Protein AF-A0A7V5C3P2-F1 (afdb_monomer_lite)

Radius of gyration: 13.72 Å; chains: 1; bounding box: 27×34×34 Å

Sequence (60 aa):
MRTEVRESAGAPRSFQPWRPVDEMVLRALVHSRVAEDEIARRLGRTVAEVRIHLERLGLL

Secondary structure (DSSP, 8-state):
-PPP---------------HHHHHHHHHHHHTT--HHHHHHHHT--HHHHHHHHHHHT--

pLDDT: mean 78.11, std 19.34, range [36.84, 92.88]

Foldseek 3Di:
DDDDDDDDDDDDDPPDDCDPVLVVVLVVCVVVVHDLCVN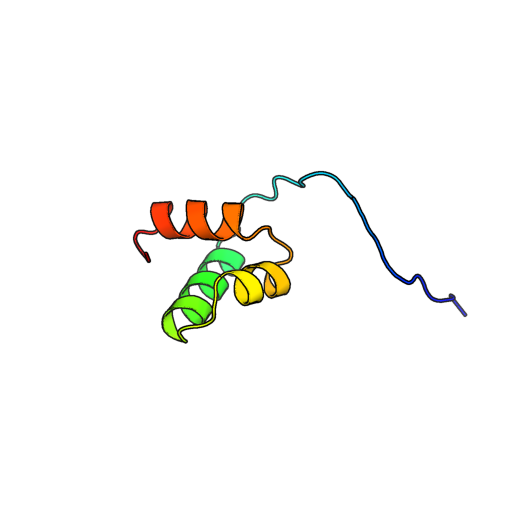CVVSVHDSVVSVVVCVVVVSD

Structure (mmCIF, N/CA/C/O backbone):
data_AF-A0A7V5C3P2-F1
#
_entry.id   AF-A0A7V5C3P2-F1
#
loop_
_atom_site.group_PDB
_atom_site.id
_atom_site.type_symbol
_atom_site.label_atom_id
_atom_site.label_alt_id
_atom_site.label_comp_id
_atom_site.label_asym_id
_atom_site.label_entity_id
_atom_site.label_seq_id
_atom_site.pdbx_PDB_ins_code
_atom_site.Cartn_x
_atom_site.Cartn_y
_atom_site.Cartn_z
_atom_site.occupancy
_atom_site.B_iso_or_equiv
_atom_site.auth_seq_id
_atom_site.auth_comp_id
_atom_site.auth_asym_id
_atom_site.auth_atom_id
_atom_site.pdbx_PDB_model_num
ATOM 1 N N . MET A 1 1 ? -11.485 -26.227 23.555 1.00 42.69 1 MET A N 1
ATOM 2 C CA . MET A 1 1 ? -12.115 -25.698 22.325 1.00 42.69 1 MET A CA 1
ATOM 3 C C . MET A 1 1 ? -12.252 -24.192 22.505 1.00 42.69 1 MET A C 1
ATOM 5 O O . MET A 1 1 ? -12.895 -23.797 23.465 1.00 42.69 1 MET A O 1
ATOM 9 N N . ARG A 1 2 ? -11.550 -23.357 21.726 1.00 36.84 2 ARG A N 1
ATOM 10 C CA . ARG A 1 2 ? -11.631 -21.888 21.852 1.00 36.84 2 ARG A CA 1
ATOM 11 C C . ARG A 1 2 ? -12.570 -21.352 20.773 1.00 36.84 2 ARG A C 1
ATOM 13 O O . ARG A 1 2 ? -12.378 -21.652 19.601 1.00 36.84 2 ARG A O 1
ATOM 20 N N . THR A 1 3 ? -13.591 -20.637 21.220 1.00 39.62 3 THR A N 1
ATOM 21 C CA . THR A 1 3 ? -14.641 -19.969 20.449 1.00 39.62 3 THR A CA 1
ATOM 22 C C . THR A 1 3 ? -14.125 -18.748 19.682 1.00 39.62 3 THR A C 1
ATOM 24 O O . THR A 1 3 ? -13.144 -18.122 20.079 1.00 39.62 3 THR A O 1
ATOM 27 N N . GLU A 1 4 ? -14.827 -18.453 18.589 1.00 44.50 4 GLU A N 1
ATOM 28 C CA . GLU A 1 4 ? -14.687 -17.334 17.650 1.00 44.50 4 GLU A CA 1
ATOM 29 C C . GLU A 1 4 ? -14.607 -15.942 18.296 1.00 44.50 4 GLU A C 1
ATOM 31 O O . GLU A 1 4 ? -15.226 -15.690 19.330 1.00 44.50 4 GLU A O 1
ATOM 36 N N . VAL A 1 5 ? -13.954 -15.001 17.602 1.00 45.25 5 VAL A N 1
ATOM 37 C CA . VAL A 1 5 ? -14.240 -13.566 17.747 1.00 45.25 5 VAL A CA 1
ATOM 38 C C . VAL A 1 5 ? -14.385 -12.951 16.351 1.00 45.25 5 VAL A C 1
ATOM 40 O O . VAL A 1 5 ? -13.421 -12.832 15.597 1.00 45.25 5 VAL A O 1
ATOM 43 N N . ARG A 1 6 ? -15.639 -12.615 16.025 1.00 43.38 6 ARG A N 1
ATOM 44 C CA . ARG A 1 6 ? -16.085 -11.700 14.964 1.00 43.38 6 ARG A CA 1
ATOM 45 C C . ARG A 1 6 ? -15.449 -10.319 15.137 1.00 43.38 6 ARG A C 1
ATOM 47 O O . ARG A 1 6 ? -15.251 -9.883 16.260 1.00 43.38 6 ARG A O 1
ATOM 54 N N . GLU A 1 7 ? -15.261 -9.631 14.012 1.00 46.91 7 GLU A N 1
ATOM 55 C CA . GLU A 1 7 ? -15.320 -8.167 13.873 1.00 46.91 7 GLU A CA 1
ATOM 56 C C . GLU A 1 7 ? -14.581 -7.334 14.938 1.00 46.91 7 GLU A C 1
ATOM 58 O O . GLU A 1 7 ? -15.139 -6.975 15.971 1.00 46.91 7 GLU A O 1
ATOM 63 N N . SER A 1 8 ? -13.367 -6.884 14.615 1.00 39.69 8 SER A N 1
ATOM 64 C CA . SER A 1 8 ? -12.750 -5.757 15.321 1.00 39.69 8 SER A CA 1
ATOM 65 C C . SER A 1 8 ? -12.880 -4.488 14.489 1.00 39.69 8 SER A C 1
ATOM 67 O O . SER A 1 8 ? -12.020 -4.156 13.674 1.00 39.69 8 SER A O 1
ATOM 69 N N . ALA A 1 9 ? -13.967 -3.760 14.727 1.00 46.84 9 ALA A N 1
ATOM 70 C CA . ALA A 1 9 ? -14.001 -2.324 14.51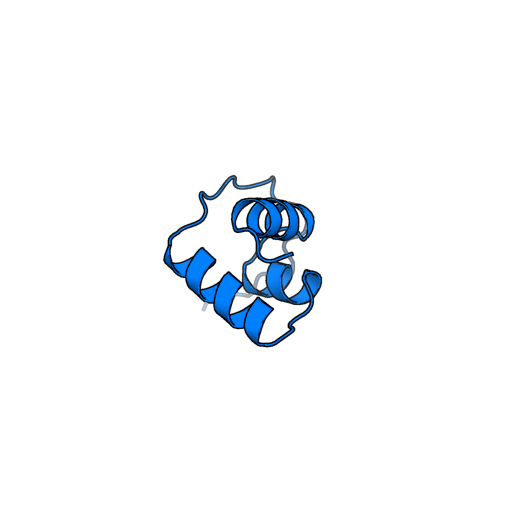8 1.00 46.84 9 ALA A CA 1
ATOM 71 C C . ALA A 1 9 ? -13.012 -1.637 15.487 1.00 46.84 9 ALA A C 1
ATOM 73 O O . ALA A 1 9 ? -13.023 -1.914 16.683 1.00 46.84 9 ALA A O 1
ATOM 74 N N . GLY A 1 10 ? -12.189 -0.713 14.977 1.00 40.25 10 GLY A N 1
ATOM 75 C CA . GLY A 1 10 ? -11.669 0.421 15.756 1.00 40.25 10 GLY A CA 1
ATOM 76 C C . GLY A 1 10 ? -10.487 0.201 16.713 1.00 40.25 10 GLY A C 1
ATOM 77 O O . GLY A 1 10 ? -10.589 0.586 17.874 1.00 40.25 10 GLY A O 1
ATOM 78 N N . ALA A 1 11 ? -9.332 -0.288 16.242 1.00 50.56 11 ALA A N 1
ATOM 79 C CA . ALA A 1 11 ? -8.065 -0.132 16.977 1.00 50.56 11 ALA A CA 1
ATOM 80 C C . ALA A 1 11 ? -7.191 0.995 16.366 1.00 50.56 11 ALA A C 1
ATOM 82 O O . ALA A 1 11 ? -7.118 1.109 15.139 1.00 50.56 11 ALA A O 1
ATOM 83 N N . PRO A 1 12 ? -6.550 1.854 17.186 1.00 44.16 12 PRO A N 1
ATOM 84 C CA . PRO A 1 12 ? -5.828 3.044 16.739 1.00 44.16 12 PRO A CA 1
ATOM 85 C C . PRO A 1 12 ? -4.544 2.691 15.984 1.00 44.16 12 PRO A C 1
ATOM 87 O O . PRO A 1 12 ? -3.850 1.744 16.343 1.00 44.16 12 PRO A O 1
ATOM 90 N N . ARG A 1 13 ? -4.247 3.509 14.961 1.00 53.88 13 ARG A N 1
ATOM 91 C CA . ARG A 1 13 ? -3.075 3.496 14.067 1.00 53.88 13 ARG A CA 1
ATOM 92 C C . ARG A 1 13 ? -1.826 2.923 14.737 1.00 53.88 13 ARG A C 1
ATOM 94 O O . ARG A 1 13 ? -1.026 3.660 15.314 1.00 53.88 13 ARG A O 1
ATOM 101 N N . SER A 1 14 ? -1.613 1.620 14.610 1.00 53.06 14 SER A N 1
ATOM 102 C CA . SER A 1 14 ? -0.284 1.072 14.805 1.00 53.06 14 SER A CA 1
ATOM 103 C C . SER A 1 14 ? 0.562 1.627 13.666 1.00 53.06 14 SER A C 1
ATOM 105 O O . SER A 1 14 ? 0.452 1.160 12.535 1.00 53.06 14 SER A O 1
ATOM 107 N N . PHE A 1 15 ? 1.367 2.650 13.972 1.00 57.38 15 PHE A N 1
ATOM 108 C CA . PHE A 1 15 ? 2.508 3.134 13.190 1.00 57.38 15 PHE A CA 1
ATOM 109 C C . PHE A 1 15 ? 3.521 1.991 13.029 1.00 57.38 15 PHE A C 1
ATOM 111 O O . PHE A 1 15 ? 4.649 2.048 13.513 1.00 57.38 15 PHE A O 1
ATOM 118 N N . GLN A 1 16 ? 3.115 0.887 12.405 1.00 70.25 16 GLN A N 1
ATOM 119 C CA . GLN A 1 16 ? 4.056 -0.155 12.071 1.00 70.25 16 GLN A CA 1
ATOM 120 C C . GLN A 1 16 ? 4.994 0.450 11.025 1.00 70.25 16 GLN A C 1
ATOM 122 O O . GLN A 1 16 ? 4.522 0.968 10.006 1.00 70.25 16 GLN A O 1
ATOM 127 N N . PRO A 1 17 ? 6.313 0.437 11.250 1.00 81.81 17 PRO A N 1
ATOM 128 C CA . PRO A 1 17 ? 7.246 0.828 10.209 1.00 81.81 17 PRO A CA 1
ATOM 129 C C . PRO A 1 17 ? 7.028 -0.075 8.990 1.00 81.81 17 PRO A C 1
ATOM 131 O O . PRO A 1 17 ? 6.708 -1.257 9.138 1.00 81.81 17 PRO A O 1
ATOM 134 N N . TRP A 1 18 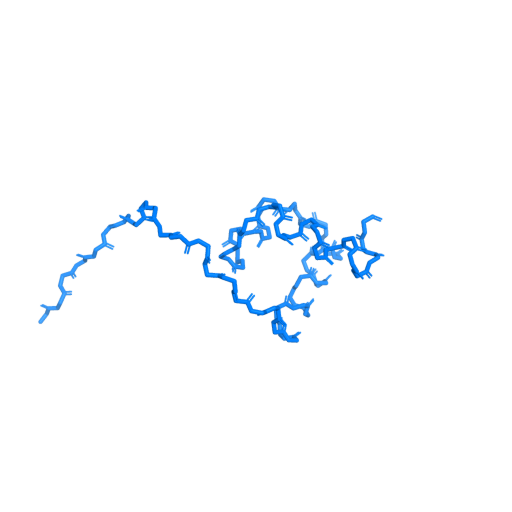? 7.149 0.484 7.787 1.00 85.19 18 TRP A N 1
ATOM 135 C CA . TRP A 1 18 ? 7.159 -0.316 6.565 1.00 85.19 18 TRP A CA 1
ATOM 136 C C . TRP A 1 18 ? 8.364 -1.245 6.623 1.00 85.19 18 TRP A C 1
ATOM 138 O O . TRP A 1 18 ? 9.504 -0.784 6.689 1.00 85.19 18 TRP A O 1
ATOM 148 N N . ARG A 1 19 ? 8.116 -2.554 6.675 1.00 88.19 19 ARG A N 1
ATOM 149 C CA . ARG A 1 19 ? 9.198 -3.531 6.605 1.00 88.19 19 ARG A CA 1
ATOM 150 C C . ARG A 1 19 ? 9.569 -3.726 5.137 1.00 88.19 19 ARG A C 1
ATOM 152 O O . ARG A 1 19 ? 8.688 -3.643 4.282 1.00 88.19 19 ARG A O 1
ATOM 159 N N . PRO A 1 20 ? 10.818 -4.101 4.833 1.00 87.81 20 PRO A N 1
ATOM 160 C CA . PRO A 1 20 ? 11.239 -4.359 3.455 1.00 87.81 20 PRO A CA 1
ATOM 161 C C . PRO A 1 20 ? 10.372 -5.414 2.743 1.00 87.81 20 PRO A C 1
ATOM 163 O O . PRO A 1 20 ? 10.147 -5.321 1.540 1.00 87.81 20 PRO A O 1
ATOM 166 N N . VAL A 1 21 ? 9.816 -6.384 3.482 1.00 85.19 21 VAL A N 1
ATOM 167 C CA . VAL A 1 21 ? 8.843 -7.347 2.936 1.00 85.19 21 VAL A CA 1
ATOM 168 C C . VAL A 1 21 ? 7.523 -6.685 2.525 1.00 85.19 21 VAL A C 1
ATOM 170 O O . VAL A 1 21 ? 6.993 -7.006 1.465 1.00 85.19 21 VAL A O 1
ATOM 173 N N . ASP A 1 22 ? 7.018 -5.733 3.313 1.00 88.62 22 ASP A N 1
ATOM 174 C CA . ASP A 1 22 ? 5.773 -5.018 3.018 1.00 88.62 22 ASP A CA 1
ATOM 175 C C . ASP A 1 22 ? 5.963 -4.126 1.776 1.00 88.62 22 ASP A C 1
ATOM 177 O O . ASP A 1 22 ? 5.089 -4.061 0.916 1.00 88.62 22 ASP A O 1
ATOM 181 N N . GLU A 1 23 ? 7.140 -3.505 1.624 1.00 90.38 23 GLU A N 1
ATOM 182 C CA . GLU A 1 23 ? 7.497 -2.723 0.431 1.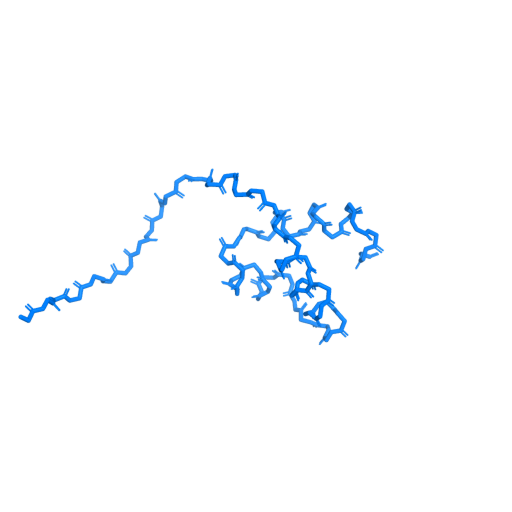00 90.38 23 GLU A CA 1
ATOM 183 C C . GLU A 1 23 ? 7.631 -3.583 -0.829 1.00 90.38 23 GLU A C 1
ATOM 185 O O . GLU A 1 23 ? 7.213 -3.173 -1.914 1.00 90.38 23 GLU A O 1
ATOM 190 N N . MET A 1 24 ? 8.197 -4.787 -0.702 1.00 91.12 24 MET A N 1
ATOM 191 C CA . MET A 1 24 ? 8.295 -5.735 -1.811 1.00 91.12 24 MET A CA 1
ATOM 192 C C . MET A 1 24 ? 6.903 -6.174 -2.283 1.00 91.12 24 MET A C 1
ATOM 194 O O . MET A 1 24 ? 6.635 -6.182 -3.486 1.00 91.12 24 MET A O 1
ATOM 198 N N . VAL A 1 25 ? 6.001 -6.478 -1.343 1.00 89.88 25 VAL A N 1
ATOM 199 C CA . VAL A 1 25 ? 4.601 -6.808 -1.645 1.00 89.88 25 VAL A CA 1
ATOM 200 C C . VAL A 1 25 ? 3.895 -5.614 -2.283 1.00 89.88 25 VAL A C 1
ATOM 202 O O . VAL A 1 25 ? 3.241 -5.777 -3.311 1.00 89.88 25 VAL A O 1
ATOM 205 N N . LEU A 1 26 ? 4.071 -4.409 -1.737 1.00 91.00 26 LEU A N 1
ATOM 206 C CA . LEU A 1 26 ? 3.499 -3.184 -2.290 1.00 91.00 26 LEU A CA 1
ATOM 207 C C . LEU A 1 26 ? 3.907 -2.982 -3.756 1.00 91.00 26 LEU A C 1
ATOM 209 O O . LEU A 1 26 ? 3.047 -2.806 -4.616 1.00 91.00 26 LEU A O 1
ATOM 213 N N . ARG A 1 27 ? 5.207 -3.084 -4.059 1.00 91.69 27 ARG A N 1
ATOM 214 C CA . ARG A 1 27 ? 5.739 -2.978 -5.427 1.00 91.69 27 ARG A CA 1
ATOM 215 C C . ARG A 1 27 ? 5.135 -4.019 -6.366 1.00 91.69 27 ARG A C 1
ATOM 217 O O . ARG A 1 27 ? 4.745 -3.677 -7.479 1.00 91.69 27 ARG A O 1
ATOM 224 N N . ALA A 1 28 ? 5.030 -5.271 -5.922 1.00 92.56 28 ALA A N 1
ATOM 225 C CA . ALA A 1 28 ? 4.452 -6.346 -6.724 1.00 92.56 28 ALA A CA 1
ATOM 226 C C . ALA A 1 28 ? 2.959 -6.113 -7.027 1.00 92.56 28 ALA A C 1
ATOM 228 O O . ALA A 1 28 ? 2.510 -6.333 -8.156 1.00 92.56 28 ALA A O 1
ATOM 229 N N . LEU A 1 29 ? 2.195 -5.632 -6.040 1.00 91.06 29 LEU A N 1
ATOM 230 C CA . LEU A 1 29 ? 0.768 -5.340 -6.191 1.00 91.06 29 LEU A CA 1
ATOM 231 C C . LEU A 1 29 ? 0.525 -4.148 -7.125 1.00 91.06 29 LEU A C 1
ATOM 233 O O . LEU A 1 29 ? -0.325 -4.234 -8.010 1.00 91.06 29 LEU A O 1
ATOM 237 N N . VAL A 1 30 ? 1.309 -3.076 -6.992 1.00 91.25 30 VAL A N 1
ATOM 238 C CA . VAL A 1 30 ? 1.234 -1.906 -7.886 1.00 91.25 30 VAL A CA 1
ATOM 239 C C . VAL A 1 30 ? 1.605 -2.285 -9.315 1.00 91.25 30 VAL A C 1
ATOM 241 O O . VAL A 1 30 ? 0.897 -1.923 -10.251 1.00 91.25 30 VAL A O 1
ATOM 244 N N . HIS A 1 31 ? 2.671 -3.071 -9.499 1.00 91.75 31 HIS A N 1
ATOM 245 C CA . HIS A 1 31 ? 3.064 -3.560 -10.822 1.00 91.75 31 HIS A CA 1
ATOM 246 C C . HIS A 1 31 ? 1.959 -4.408 -11.475 1.00 91.75 31 HIS A C 1
ATOM 248 O O . HIS A 1 31 ? 1.742 -4.335 -12.682 1.00 91.75 31 HIS A O 1
A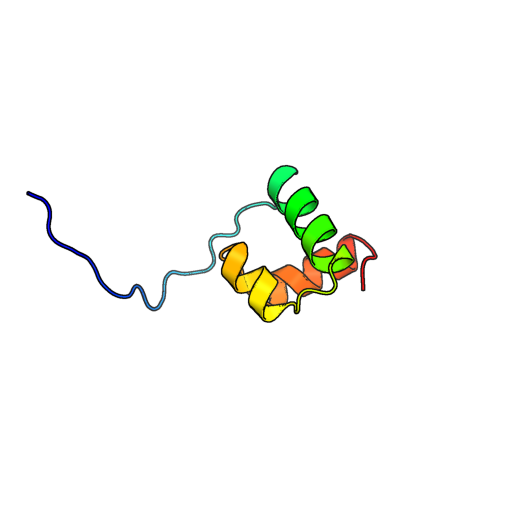TOM 254 N N . SER A 1 32 ? 1.200 -5.144 -10.660 1.00 91.75 32 SER A N 1
ATOM 255 C CA . SER A 1 32 ? 0.027 -5.918 -11.085 1.00 91.75 32 SER A CA 1
ATOM 256 C C . SER A 1 32 ? -1.244 -5.067 -11.262 1.00 91.75 32 SER A C 1
ATOM 258 O O . SER A 1 32 ? -2.318 -5.623 -11.481 1.00 91.75 32 SER A O 1
ATOM 260 N N . ARG A 1 33 ? -1.143 -3.732 -11.159 1.00 90.69 33 ARG A N 1
ATOM 261 C CA . ARG A 1 33 ? -2.250 -2.760 -11.230 1.00 90.69 33 ARG A CA 1
ATOM 262 C C . ARG A 1 33 ? -3.384 -3.016 -10.235 1.00 90.69 33 ARG A C 1
ATOM 264 O O . ARG A 1 33 ? -4.549 -2.749 -10.527 1.00 90.69 33 ARG A O 1
ATOM 271 N N . VAL A 1 34 ? -3.052 -3.527 -9.054 1.00 92.31 34 VAL A N 1
ATOM 272 C CA . VAL A 1 34 ? -4.017 -3.667 -7.959 1.00 92.31 34 VAL A CA 1
ATOM 273 C C . VAL A 1 34 ? -4.366 -2.278 -7.419 1.00 92.31 34 VAL A C 1
ATOM 275 O O . VAL A 1 34 ? -3.486 -1.436 -7.251 1.00 92.31 34 VAL A O 1
ATOM 278 N N . ALA A 1 35 ? -5.650 -2.041 -7.146 1.00 91.56 35 ALA A N 1
ATOM 279 C CA . ALA A 1 35 ? -6.127 -0.783 -6.581 1.00 91.56 35 ALA A CA 1
ATOM 280 C C . ALA A 1 35 ? -5.600 -0.558 -5.154 1.00 91.56 35 ALA A C 1
ATOM 282 O O . ALA A 1 35 ? -5.422 -1.501 -4.382 1.00 91.56 35 ALA A O 1
ATOM 283 N N . GLU A 1 36 ? -5.395 0.705 -4.779 1.00 90.38 36 GLU A N 1
ATOM 284 C CA . GLU A 1 36 ? -4.842 1.083 -3.472 1.00 90.38 36 GLU A CA 1
ATOM 285 C C . GLU A 1 36 ? -5.712 0.618 -2.290 1.00 90.38 36 GLU A C 1
ATOM 287 O O . GLU A 1 36 ? -5.171 0.294 -1.232 1.00 90.38 36 GLU A O 1
ATOM 292 N N . ASP A 1 37 ? -7.041 0.539 -2.453 1.00 92.88 37 ASP A N 1
ATOM 293 C CA . ASP A 1 37 ? -7.952 0.042 -1.408 1.00 92.88 37 ASP A CA 1
ATOM 294 C C . ASP A 1 37 ? -7.728 -1.446 -1.110 1.00 92.88 37 ASP A C 1
ATOM 296 O O . ASP A 1 37 ? -7.644 -1.858 0.049 1.00 92.88 37 ASP A O 1
ATOM 300 N N . GLU A 1 38 ? -7.548 -2.235 -2.165 1.00 91.75 38 GLU A N 1
ATOM 301 C CA . GLU A 1 38 ? -7.291 -3.663 -2.076 1.00 91.75 38 GLU A CA 1
ATOM 302 C C . GLU A 1 38 ? -5.880 -3.932 -1.535 1.00 91.75 38 GLU A C 1
ATOM 304 O O . GLU A 1 38 ? -5.685 -4.816 -0.699 1.00 91.75 38 GLU A O 1
ATOM 309 N N . ILE A 1 39 ? -4.893 -3.120 -1.929 1.00 90.88 39 ILE A N 1
ATOM 310 C CA . ILE A 1 39 ? -3.546 -3.137 -1.338 1.00 90.88 39 ILE A CA 1
ATOM 311 C C . ILE A 1 39 ? -3.620 -2.864 0.169 1.00 90.88 39 ILE A C 1
ATOM 313 O O . ILE A 1 39 ? -3.035 -3.603 0.963 1.00 90.88 39 ILE A O 1
ATOM 317 N N . ALA A 1 40 ? -4.354 -1.826 0.569 1.00 91.31 40 ALA A N 1
ATOM 318 C CA . ALA A 1 40 ? -4.513 -1.438 1.964 1.00 91.31 40 ALA A CA 1
ATOM 319 C C . ALA A 1 40 ? -5.154 -2.564 2.790 1.00 91.31 40 ALA A C 1
ATOM 321 O O . ALA A 1 40 ? -4.637 -2.923 3.849 1.00 91.31 40 ALA A O 1
ATOM 322 N N . ARG A 1 41 ? -6.207 -3.202 2.263 1.00 88.88 41 ARG A N 1
ATOM 323 C CA . ARG A 1 41 ? -6.847 -4.372 2.886 1.00 88.88 41 ARG A CA 1
ATOM 324 C C . ARG A 1 41 ? -5.884 -5.541 3.062 1.00 88.88 41 ARG A C 1
ATOM 326 O O . ARG A 1 41 ? -5.828 -6.117 4.145 1.00 88.88 41 ARG A O 1
ATOM 333 N N . ARG A 1 42 ? -5.099 -5.866 2.031 1.00 87.75 42 ARG A N 1
ATOM 334 C CA . ARG A 1 42 ? -4.132 -6.979 2.066 1.00 87.75 42 ARG A CA 1
ATOM 335 C C . ARG A 1 42 ? -2.985 -6.742 3.040 1.00 87.75 42 ARG A C 1
ATOM 337 O O . ARG A 1 42 ? -2.533 -7.684 3.682 1.00 87.75 42 ARG A O 1
ATOM 344 N N . LEU A 1 43 ? -2.520 -5.500 3.150 1.00 85.56 43 LEU A N 1
ATOM 345 C CA . LEU A 1 43 ? -1.426 -5.118 4.045 1.00 85.56 43 LEU A CA 1
ATOM 346 C C . LEU A 1 43 ? -1.902 -4.758 5.462 1.00 85.56 43 LEU A C 1
ATOM 348 O O . LEU A 1 43 ? -1.069 -4.485 6.325 1.00 85.56 43 LEU A O 1
ATOM 352 N N . GLY A 1 44 ? -3.216 -4.736 5.716 1.00 88.06 44 GLY A N 1
ATOM 353 C CA . GLY A 1 44 ? -3.777 -4.290 6.995 1.00 88.06 44 GLY A CA 1
ATOM 354 C C . GLY A 1 44 ? -3.475 -2.818 7.297 1.00 88.06 44 GLY A C 1
ATOM 355 O O . GLY A 1 44 ? -3.291 -2.442 8.452 1.00 88.06 44 GLY A O 1
ATOM 356 N N . ARG A 1 45 ? -3.371 -1.991 6.252 1.00 87.69 45 ARG A N 1
ATOM 357 C CA . ARG A 1 45 ? -3.043 -0.561 6.314 1.00 87.69 45 ARG A CA 1
ATOM 358 C C . ARG A 1 45 ? -4.220 0.288 5.868 1.00 87.69 45 ARG A C 1
ATOM 360 O O . ARG A 1 45 ? -5.217 -0.213 5.356 1.00 87.69 45 ARG A O 1
ATOM 367 N N . THR A 1 46 ? -4.099 1.598 6.040 1.00 90.50 46 THR A N 1
ATOM 368 C CA . THR A 1 46 ? -5.032 2.551 5.433 1.00 90.50 46 THR A CA 1
ATOM 369 C C . THR A 1 46 ? -4.609 2.920 4.010 1.00 90.50 46 THR A C 1
ATOM 371 O O . THR A 1 46 ? -3.423 2.949 3.688 1.00 90.50 46 THR A O 1
ATOM 374 N N . VAL A 1 47 ? -5.580 3.273 3.160 1.00 91.38 47 VAL A N 1
ATOM 375 C CA . VAL A 1 47 ? -5.317 3.768 1.793 1.00 91.38 47 VAL A CA 1
ATOM 376 C C . VAL A 1 47 ? -4.408 4.999 1.812 1.00 91.38 47 VAL A C 1
ATOM 378 O O . VAL A 1 47 ? -3.520 5.130 0.979 1.00 91.38 47 VAL A O 1
ATOM 381 N N . ALA A 1 48 ? -4.575 5.874 2.808 1.00 89.69 48 ALA A N 1
ATOM 382 C CA . ALA A 1 48 ? -3.723 7.045 2.982 1.00 89.69 48 ALA A CA 1
ATOM 383 C C . ALA A 1 48 ? -2.253 6.670 3.251 1.00 89.69 48 ALA A C 1
ATOM 385 O O . ALA A 1 48 ? -1.363 7.255 2.644 1.00 89.69 48 ALA A O 1
ATOM 386 N N . GLU A 1 49 ? -1.983 5.687 4.120 1.00 89.69 49 GLU A N 1
ATOM 387 C CA . GLU A 1 49 ? -0.614 5.199 4.358 1.00 89.69 49 GLU A CA 1
ATOM 388 C C . GLU A 1 49 ? -0.001 4.565 3.110 1.00 89.69 49 GLU A C 1
ATOM 390 O O . GLU A 1 49 ? 1.176 4.791 2.834 1.00 89.69 49 GLU A O 1
ATOM 395 N N . VAL A 1 50 ? -0.794 3.786 2.366 1.00 91.25 50 VAL A N 1
ATOM 396 C CA . VAL A 1 50 ? -0.379 3.190 1.091 1.00 91.25 50 VAL A CA 1
ATOM 397 C C . VAL A 1 50 ? 0.025 4.291 0.119 1.00 91.25 50 VAL A C 1
ATOM 399 O O . VAL A 1 50 ? 1.158 4.286 -0.349 1.00 91.25 50 VAL A O 1
ATOM 402 N N . ARG A 1 51 ? -0.842 5.282 -0.105 1.00 91.50 51 ARG A N 1
ATOM 403 C CA . ARG A 1 51 ? -0.585 6.397 -1.022 1.00 91.50 51 ARG A CA 1
ATOM 404 C C . ARG A 1 51 ? 0.663 7.195 -0.646 1.00 91.50 51 ARG A C 1
ATOM 406 O O . ARG A 1 51 ? 1.545 7.359 -1.481 1.00 91.50 51 ARG A O 1
ATOM 413 N N . ILE A 1 52 ? 0.787 7.603 0.620 1.00 91.50 52 ILE A N 1
ATOM 414 C CA . ILE A 1 52 ? 1.969 8.328 1.118 1.00 91.50 52 ILE A CA 1
ATOM 415 C C . ILE A 1 52 ? 3.243 7.515 0.868 1.00 91.50 52 ILE A C 1
ATOM 417 O O . ILE A 1 52 ? 4.276 8.065 0.488 1.00 91.50 52 ILE A O 1
ATOM 421 N N . HIS A 1 53 ? 3.200 6.201 1.092 1.00 91.12 53 HIS A N 1
ATOM 422 C CA . HIS A 1 53 ? 4.371 5.357 0.876 1.00 91.12 53 HIS A CA 1
ATOM 423 C C . HIS A 1 53 ? 4.680 5.151 -0.610 1.00 91.12 53 HIS A C 1
ATOM 425 O O . HIS A 1 53 ? 5.848 5.162 -0.988 1.00 91.12 53 HIS A O 1
ATOM 431 N N . LEU A 1 54 ? 3.663 5.044 -1.467 1.00 90.75 54 LEU A N 1
ATOM 432 C CA . LEU A 1 54 ? 3.830 5.000 -2.923 1.00 90.75 54 LEU A CA 1
ATOM 433 C C . LEU A 1 54 ? 4.470 6.278 -3.468 1.00 90.75 54 LEU A C 1
ATOM 435 O O . LEU A 1 54 ? 5.395 6.188 -4.275 1.00 90.75 54 LEU A O 1
ATOM 439 N N . GLU A 1 55 ? 4.048 7.446 -2.980 1.00 91.94 55 GLU A N 1
ATOM 440 C CA . GLU A 1 55 ? 4.667 8.734 -3.312 1.00 91.94 55 GLU A CA 1
ATOM 441 C C . GLU A 1 55 ? 6.138 8.769 -2.882 1.00 91.94 55 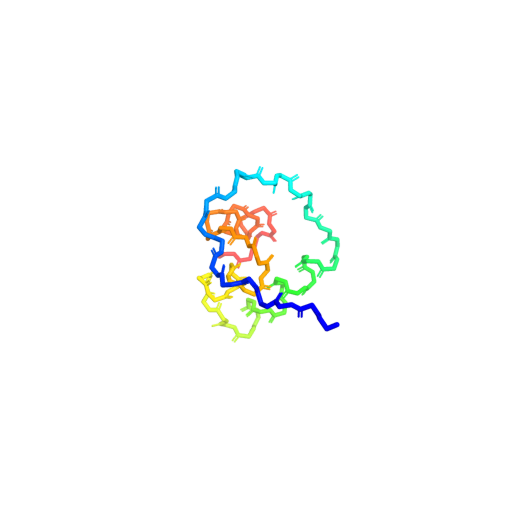GLU A C 1
ATOM 443 O O . GLU A 1 55 ? 7.004 9.163 -3.662 1.00 91.94 55 GLU A O 1
ATOM 448 N N . ARG A 1 56 ? 6.456 8.276 -1.675 1.00 90.12 56 ARG A N 1
ATOM 449 C CA . ARG A 1 56 ? 7.847 8.171 -1.189 1.00 90.12 56 ARG A CA 1
ATOM 450 C C . ARG A 1 56 ? 8.702 7.216 -2.022 1.00 90.12 56 ARG A C 1
ATOM 452 O O . ARG A 1 56 ? 9.911 7.412 -2.105 1.00 90.12 56 ARG A O 1
ATOM 459 N N . LEU A 1 57 ? 8.092 6.189 -2.612 1.00 87.69 57 LEU A N 1
ATOM 460 C CA . LEU A 1 57 ? 8.758 5.223 -3.484 1.00 87.69 57 LEU A CA 1
ATOM 461 C C . LEU A 1 57 ? 8.813 5.653 -4.958 1.00 87.69 57 LEU A C 1
ATOM 463 O O . LEU A 1 57 ? 9.499 4.988 -5.734 1.00 87.69 57 LEU A O 1
ATOM 467 N N . GLY A 1 58 ? 8.118 6.727 -5.347 1.00 90.44 58 GLY A N 1
ATOM 468 C CA . GLY A 1 58 ? 8.032 7.186 -6.737 1.00 90.44 58 GLY A CA 1
ATOM 469 C C . GLY A 1 58 ? 7.264 6.228 -7.653 1.00 90.44 58 GLY A C 1
ATOM 470 O O . GLY A 1 58 ? 7.631 6.070 -8.814 1.00 90.44 58 GLY A O 1
ATOM 471 N N . LEU A 1 59 ? 6.248 5.540 -7.120 1.00 82.00 59 LEU A N 1
ATOM 472 C CA . LEU A 1 59 ? 5.459 4.517 -7.827 1.00 82.00 59 LEU A CA 1
ATOM 473 C C . LEU A 1 59 ? 4.044 4.989 -8.206 1.00 82.00 59 LEU A C 1
ATOM 475 O O . LEU A 1 59 ? 3.195 4.150 -8.515 1.00 82.00 59 LEU A O 1
ATOM 479 N N . LEU A 1 60 ? 3.790 6.297 -8.121 1.00 72.81 60 LEU A N 1
ATOM 480 C CA . LEU A 1 60 ? 2.499 6.932 -8.391 1.00 72.81 60 LEU A CA 1
ATOM 481 C C . LEU A 1 60 ? 2.476 7.568 -9.786 1.00 72.81 60 LEU A C 1
ATOM 483 O O . LEU A 1 60 ? 3.518 8.139 -10.180 1.00 72.81 60 LEU A O 1
#